Protein AF-A0A7C3WV36-F1 (afdb_monomer)

Mean predicted aligned error: 10.93 Å

Secondary structure (DSSP, 8-state):
-HHHHHHHHHHHHH--TTSSPPPSEEEEE-TTT-----HHHHT-TT--EEEE-PBPTTS-BPPPEEEE-TTT-----HHHHH-TT--EEEEE-SS--PPP-SHHHHHHHHHHHTT-HHHHHHS-GGG--HHHHHHHHHHHHHS-HHHHHHHHGGGG-HHHHHHHHHHTT-

Sequence (170 aa):
CSCCCSLLNAIRTCNIKHAIKTSNWIMSVNTEQCKGCGKCSQVCPVNAIDIKSPINTDGTNTHKTAQVDETLCLGCGVCATVCKSGAISMKPRPQRVFPPETAFDRMVQRAIERGKLADLILENPEKLSYRAFARILSILEKTTPGKALLAIKPLQSIFFQQAIKILSKT

Structure (mmCIF, N/CA/C/O backbone):
data_AF-A0A7C3WV36-F1
#
_entry.id   AF-A0A7C3WV36-F1
#
loop_
_atom_site.group_PDB
_atom_site.id
_atom_site.type_symbol
_atom_site.label_atom_id
_atom_site.label_alt_id
_atom_site.label_comp_id
_atom_site.label_asym_id
_atom_site.label_entity_id
_atom_site.label_seq_id
_atom_site.pdbx_PDB_ins_code
_atom_site.Cartn_x
_atom_site.Cartn_y
_atom_site.Cartn_z
_atom_site.occupancy
_atom_site.B_iso_or_equiv
_atom_site.auth_seq_id
_atom_site.auth_comp_id
_atom_site.auth_asym_id
_atom_site.auth_atom_id
_atom_site.pdbx_PDB_model_num
ATOM 1 N N . CYS A 1 1 ? -18.801 -10.799 -10.053 1.00 49.31 1 CYS A N 1
ATOM 2 C CA . CYS A 1 1 ? -17.432 -10.818 -10.616 1.00 49.31 1 CYS A CA 1
ATOM 3 C C . CYS A 1 1 ? -16.550 -11.744 -9.786 1.00 49.31 1 CYS A 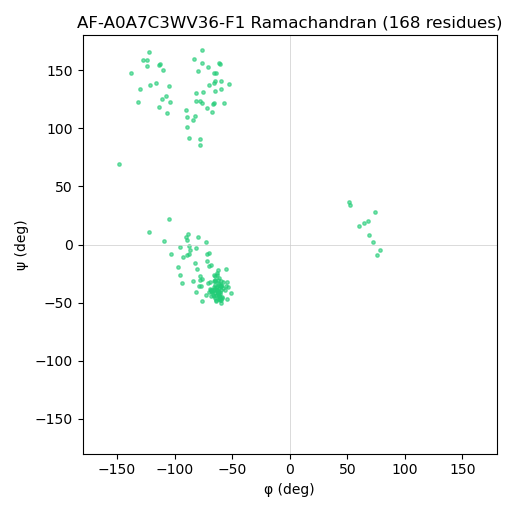C 1
ATOM 5 O O . CYS A 1 1 ? -16.373 -11.480 -8.607 1.00 49.31 1 CYS A O 1
ATOM 7 N N . SER A 1 2 ? -16.035 -12.829 -10.367 1.00 60.28 2 SER A N 1
ATOM 8 C CA . SER A 1 2 ? -15.286 -13.876 -9.651 1.00 60.28 2 SER A CA 1
ATOM 9 C C . SER A 1 2 ? -13.815 -13.517 -9.400 1.00 60.28 2 SER A C 1
ATOM 11 O O . SER A 1 2 ? -13.323 -13.719 -8.296 1.00 60.28 2 SER A O 1
ATOM 13 N N . CYS A 1 3 ? -13.121 -12.909 -10.367 1.00 72.75 3 CYS A N 1
ATOM 14 C CA . CYS A 1 3 ? -11.664 -12.724 -10.305 1.00 72.75 3 CYS A CA 1
ATOM 15 C C . CYS A 1 3 ? -11.177 -11.800 -9.170 1.00 72.75 3 CYS A C 1
ATOM 17 O O . CYS A 1 3 ? -10.259 -12.162 -8.435 1.0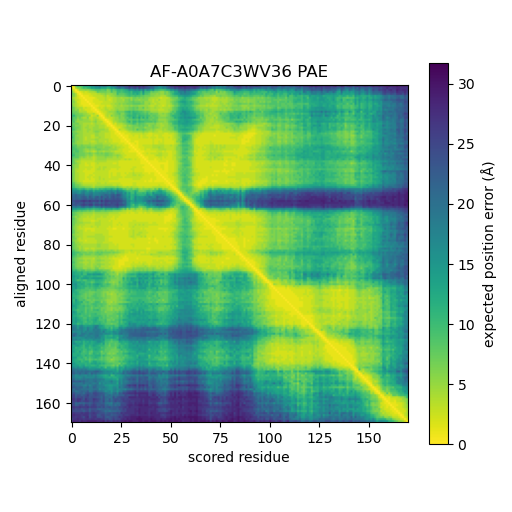0 72.75 3 CYS A O 1
ATOM 19 N N . CYS A 1 4 ? -11.800 -10.633 -8.972 1.00 72.00 4 CYS A N 1
ATOM 20 C CA . CYS A 1 4 ? -11.389 -9.699 -7.917 1.00 72.00 4 CYS A CA 1
ATOM 21 C C . CYS A 1 4 ? -11.689 -10.241 -6.509 1.00 72.00 4 CYS A C 1
ATOM 23 O O . CYS A 1 4 ? -10.880 -10.071 -5.600 1.00 72.00 4 CYS A O 1
ATOM 25 N N . CYS A 1 5 ? -12.824 -10.926 -6.3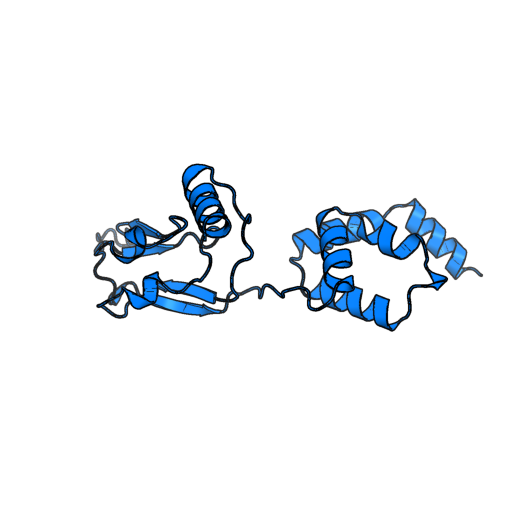29 1.00 79.25 5 CYS A N 1
ATOM 26 C CA . CYS A 1 5 ? -13.186 -11.545 -5.053 1.00 79.25 5 CYS A CA 1
ATOM 27 C C . CYS A 1 5 ? -12.248 -12.706 -4.702 1.00 79.25 5 CYS A C 1
ATOM 29 O O . CYS A 1 5 ? -11.810 -12.798 -3.557 1.00 79.25 5 CYS A O 1
ATOM 31 N N . SER A 1 6 ? -11.876 -13.540 -5.680 1.00 83.81 6 SER A N 1
ATOM 32 C CA . SER A 1 6 ? -10.885 -14.604 -5.484 1.00 83.81 6 SER A CA 1
ATOM 33 C C . SER A 1 6 ? -9.531 -14.053 -5.044 1.00 83.81 6 SER A C 1
ATOM 35 O O . SER A 1 6 ? -8.906 -14.626 -4.158 1.00 83.81 6 SER A O 1
ATOM 37 N N . LEU A 1 7 ? -9.098 -12.918 -5.602 1.00 85.31 7 LEU A N 1
ATOM 38 C CA . LEU A 1 7 ? -7.821 -12.301 -5.244 1.00 85.31 7 LEU A CA 1
ATOM 39 C C . LEU A 1 7 ? -7.835 -11.715 -3.824 1.00 85.31 7 LEU A C 1
ATOM 41 O O . LEU A 1 7 ? -6.879 -11.897 -3.077 1.00 85.31 7 LEU A O 1
ATOM 45 N N . LEU A 1 8 ? -8.936 -11.071 -3.421 1.00 85.56 8 LEU A N 1
ATOM 46 C CA . LEU A 1 8 ? -9.120 -10.598 -2.043 1.00 85.56 8 LEU A CA 1
ATOM 47 C C . LEU A 1 8 ? -9.130 -11.762 -1.045 1.00 85.56 8 LEU A C 1
ATOM 49 O O . LEU A 1 8 ? -8.472 -11.691 -0.008 1.00 85.56 8 LEU A O 1
ATOM 53 N N . ASN A 1 9 ? -9.811 -12.857 -1.389 1.00 85.06 9 ASN A N 1
ATOM 54 C CA . ASN A 1 9 ? -9.825 -14.052 -0.554 1.00 85.06 9 ASN A CA 1
ATOM 55 C C . ASN A 1 9 ? -8.436 -14.707 -0.471 1.00 85.06 9 ASN A C 1
ATOM 57 O O . ASN A 1 9 ? -8.017 -15.103 0.608 1.00 85.06 9 ASN A O 1
ATOM 61 N N . ALA A 1 10 ? -7.679 -14.742 -1.571 1.00 85.25 10 ALA A N 1
ATOM 62 C CA . ALA A 1 10 ? -6.313 -15.265 -1.584 1.00 85.25 10 ALA A CA 1
ATOM 63 C C . ALA A 1 10 ? -5.356 -14.450 -0.695 1.00 85.25 10 ALA A C 1
ATOM 65 O O . ALA A 1 10 ? -4.507 -15.029 -0.021 1.00 85.25 10 ALA A O 1
ATOM 66 N N . ILE A 1 11 ? -5.509 -13.121 -0.631 1.00 86.56 11 ILE A N 1
ATOM 67 C CA . ILE A 1 11 ? -4.763 -12.293 0.335 1.00 86.56 11 ILE A CA 1
ATOM 68 C C . ILE A 1 11 ? -5.077 -12.753 1.763 1.00 86.56 11 ILE A C 1
ATOM 70 O O . ILE A 1 11 ? -4.163 -12.944 2.562 1.00 86.56 11 ILE A O 1
ATOM 74 N N . ARG A 1 12 ? -6.362 -12.973 2.061 1.00 84.00 12 ARG A N 1
ATOM 75 C CA . ARG A 1 12 ? -6.845 -13.381 3.382 1.00 84.00 12 ARG A CA 1
ATOM 76 C C . ARG A 1 12 ? -6.379 -14.781 3.795 1.00 84.00 12 ARG A C 1
ATOM 78 O O . ARG A 1 12 ? -6.001 -14.963 4.946 1.00 84.00 12 ARG A O 1
ATOM 85 N N . THR A 1 13 ? -6.439 -15.767 2.901 1.00 85.12 13 THR A N 1
ATOM 86 C CA . THR A 1 13 ? -6.187 -17.181 3.238 1.00 85.12 13 THR A CA 1
ATOM 87 C C . THR A 1 13 ? -4.745 -17.613 3.010 1.00 85.12 13 THR A C 1
ATOM 89 O O . THR A 1 13 ? -4.240 -18.459 3.737 1.00 85.12 13 THR A O 1
ATOM 92 N N . CYS A 1 14 ? -4.081 -17.051 2.000 1.00 83.31 14 CYS A N 1
ATOM 93 C CA . CYS A 1 14 ? -2.751 -17.475 1.563 1.00 83.31 14 CYS A CA 1
ATOM 94 C C . CYS A 1 14 ? -1.658 -16.449 1.899 1.00 83.31 14 CYS A C 1
ATOM 96 O O . CYS A 1 14 ? -0.509 -16.650 1.517 1.00 83.31 14 CYS A O 1
ATOM 98 N N . ASN A 1 15 ? -1.997 -15.349 2.590 1.00 75.75 15 ASN A N 1
ATOM 99 C CA . ASN A 1 15 ? -1.068 -14.283 2.988 1.00 75.75 15 ASN A CA 1
ATOM 100 C C . ASN A 1 15 ? -0.242 -13.721 1.809 1.00 75.75 15 ASN A C 1
ATOM 102 O O . ASN A 1 15 ? 0.923 -13.347 1.958 1.00 75.75 15 ASN A O 1
ATOM 106 N N . ILE A 1 16 ? -0.840 -13.666 0.612 1.00 82.00 16 ILE A N 1
ATOM 107 C CA . ILE A 1 16 ? -0.189 -13.116 -0.584 1.00 82.00 16 ILE A CA 1
ATOM 108 C C . ILE A 1 16 ? -0.230 -11.590 -0.493 1.00 82.00 16 ILE A C 1
ATOM 110 O O . ILE A 1 16 ? -1.138 -10.927 -0.999 1.00 82.00 16 ILE A O 1
ATOM 114 N N . LYS A 1 17 ? 0.761 -11.017 0.186 1.00 76.94 17 LYS A N 1
ATOM 115 C CA . LYS A 1 17 ? 0.896 -9.565 0.330 1.00 76.94 17 LYS A CA 1
ATOM 116 C C . LYS A 1 17 ? 1.145 -8.913 -1.033 1.00 76.94 17 LYS A C 1
ATOM 118 O O . LYS A 1 17 ? 1.773 -9.495 -1.912 1.00 76.94 17 LYS A O 1
ATOM 123 N N . HIS A 1 18 ? 0.653 -7.687 -1.206 1.00 74.62 18 HIS A N 1
ATOM 124 C CA . HIS A 1 18 ? 0.856 -6.871 -2.416 1.00 74.62 18 HIS A CA 1
ATOM 125 C C . HIS A 1 18 ? 0.320 -7.462 -3.737 1.00 74.62 18 HIS A C 1
ATOM 127 O O . HIS A 1 18 ? 0.649 -6.947 -4.803 1.00 74.62 18 HIS A O 1
ATOM 133 N N . ALA A 1 19 ? -0.550 -8.479 -3.691 1.00 77.75 19 ALA A N 1
ATOM 134 C CA . ALA A 1 19 ? -1.210 -9.024 -4.883 1.00 77.75 19 ALA A CA 1
ATOM 135 C C . ALA A 1 19 ? -2.130 -8.006 -5.585 1.00 77.75 19 ALA A C 1
ATOM 137 O O . ALA A 1 19 ? -2.397 -8.111 -6.781 1.00 77.75 19 ALA A O 1
ATOM 138 N N . ILE A 1 20 ? -2.623 -7.018 -4.833 1.00 79.94 20 ILE A N 1
ATOM 139 C CA . ILE A 1 20 ? -3.493 -5.949 -5.318 1.00 79.94 20 ILE A CA 1
ATOM 140 C C . ILE A 1 20 ? -2.818 -4.611 -5.054 1.00 79.94 20 ILE A C 1
ATOM 142 O O . ILE A 1 20 ? -2.273 -4.365 -3.976 1.00 79.94 20 ILE A O 1
ATOM 146 N N . LYS A 1 21 ? -2.892 -3.723 -6.045 1.00 79.25 21 LYS A N 1
ATOM 147 C CA . LYS A 1 21 ? -2.410 -2.353 -5.915 1.00 79.25 21 LYS A CA 1
ATOM 148 C C . LYS A 1 21 ? -3.281 -1.597 -4.907 1.00 79.25 21 LYS A C 1
ATOM 150 O O . LYS A 1 21 ? -4.494 -1.506 -5.077 1.00 79.25 21 LYS A O 1
ATOM 155 N N . THR A 1 22 ? -2.663 -1.084 -3.848 1.00 85.38 22 THR A N 1
ATOM 156 C CA . THR A 1 22 ? -3.355 -0.366 -2.772 1.00 85.38 22 THR A CA 1
ATOM 157 C C . THR A 1 22 ? -3.739 1.050 -3.196 1.00 85.38 22 THR A C 1
ATOM 159 O O . THR A 1 22 ? -3.144 1.636 -4.103 1.00 85.38 22 THR A O 1
ATOM 162 N N . SER A 1 23 ? -4.760 1.605 -2.541 1.00 87.38 23 SER A N 1
ATOM 163 C CA . SER A 1 23 ? -5.154 3.001 -2.736 1.00 87.38 23 SER A CA 1
ATOM 164 C C . SER A 1 23 ? -4.196 3.968 -2.028 1.00 87.38 23 SER A C 1
ATOM 166 O O . SER A 1 23 ? -3.422 3.584 -1.149 1.00 87.38 23 SER A O 1
ATOM 168 N N . ASN A 1 24 ? -4.314 5.257 -2.353 1.00 89.31 24 ASN A N 1
ATOM 169 C CA . ASN A 1 24 ? -3.568 6.334 -1.695 1.00 89.31 24 ASN A CA 1
ATOM 170 C C . ASN A 1 24 ? -4.049 6.652 -0.272 1.00 89.31 24 ASN A C 1
ATOM 172 O O . ASN A 1 24 ? -3.509 7.564 0.350 1.00 89.31 24 ASN A O 1
ATOM 176 N N . TRP A 1 25 ? -5.040 5.927 0.245 1.00 92.12 25 TRP A N 1
ATOM 177 C CA . TRP A 1 25 ? -5.622 6.157 1.561 1.00 92.12 25 TRP A CA 1
ATOM 178 C C . TRP A 1 25 ? -5.324 4.992 2.507 1.00 92.12 25 TRP A C 1
ATOM 180 O O . TRP A 1 25 ? -5.099 3.849 2.091 1.00 92.12 25 TRP A O 1
ATOM 190 N N . ILE A 1 26 ? -5.318 5.286 3.801 1.00 93.62 26 ILE A N 1
ATOM 191 C CA . ILE A 1 26 ? -5.142 4.320 4.879 1.00 93.62 26 ILE A CA 1
ATOM 192 C C . ILE A 1 26 ? -6.109 4.621 6.021 1.00 93.62 26 ILE A C 1
ATOM 194 O O . ILE A 1 26 ? -6.477 5.771 6.258 1.00 93.62 26 ILE A O 1
ATOM 198 N N . MET A 1 27 ? -6.556 3.568 6.700 1.00 94.06 27 MET A N 1
ATOM 199 C CA . MET A 1 27 ? -7.433 3.689 7.859 1.00 94.06 27 MET A CA 1
ATOM 200 C C . MET A 1 27 ? -6.669 4.283 9.050 1.00 94.06 27 MET A C 1
ATOM 202 O O . MET A 1 27 ? -5.559 3.854 9.341 1.00 94.06 27 MET A O 1
ATOM 206 N N . SER A 1 28 ? -7.291 5.207 9.779 1.00 94.50 28 SER A N 1
ATOM 207 C CA . SER A 1 28 ? -6.819 5.722 11.065 1.00 94.50 28 SER A CA 1
ATOM 208 C C . SER A 1 28 ? -7.954 5.659 12.085 1.00 94.50 28 SER A C 1
ATOM 210 O O . SER A 1 28 ? -9.088 6.034 11.780 1.00 94.50 28 SER A O 1
ATOM 212 N N . VAL A 1 29 ? -7.654 5.156 13.282 1.00 93.69 29 VAL A N 1
ATOM 213 C CA . VAL A 1 29 ? -8.635 4.943 14.352 1.00 93.69 29 VAL A CA 1
ATOM 214 C C . VAL A 1 29 ? -8.422 5.983 15.447 1.00 93.69 29 VAL A C 1
ATOM 216 O O . VAL A 1 29 ? -7.310 6.126 15.947 1.00 93.69 29 VAL A O 1
ATOM 219 N N . ASN A 1 30 ? -9.486 6.691 15.823 1.00 92.44 30 ASN A N 1
ATOM 220 C CA . ASN A 1 30 ? -9.531 7.492 17.039 1.00 92.44 30 ASN A CA 1
ATOM 221 C C . ASN A 1 30 ? -9.863 6.565 18.217 1.00 92.44 30 ASN A C 1
ATOM 223 O O . ASN A 1 30 ? -10.976 6.040 18.304 1.00 92.44 30 ASN A O 1
ATOM 227 N N . THR A 1 31 ? -8.891 6.342 19.097 1.00 88.81 31 THR A N 1
ATOM 228 C CA . THR A 1 31 ? -9.011 5.446 20.253 1.00 88.81 31 THR A CA 1
ATOM 229 C C . THR A 1 31 ? -10.044 5.927 21.267 1.00 88.81 31 THR A C 1
ATOM 231 O O . THR A 1 31 ? -10.720 5.093 21.849 1.00 88.81 31 THR A O 1
ATOM 234 N N . GLU A 1 32 ? -10.248 7.234 21.423 1.00 87.56 32 GLU A N 1
ATOM 235 C CA . GLU A 1 32 ? -11.198 7.799 22.395 1.00 87.56 32 GLU A CA 1
ATOM 236 C C . GLU A 1 32 ? -12.661 7.565 21.993 1.00 87.56 32 GLU A C 1
ATOM 238 O O . GLU A 1 32 ? -13.534 7.366 22.834 1.00 87.56 32 GLU A O 1
ATOM 243 N N . GLN A 1 33 ? -12.938 7.556 20.688 1.00 89.75 33 GLN A N 1
ATOM 244 C CA . GLN A 1 33 ? -14.283 7.335 20.143 1.00 89.75 33 GLN A CA 1
ATOM 245 C C . GLN A 1 33 ? -14.558 5.860 19.809 1.00 89.75 33 GLN A C 1
ATOM 247 O O . GLN A 1 33 ? -15.688 5.476 19.472 1.00 89.75 33 GLN A O 1
ATOM 252 N N . CYS A 1 34 ? -13.525 5.015 19.824 1.00 91.56 34 CYS A N 1
ATOM 253 C CA . CYS A 1 34 ? -13.637 3.622 19.423 1.00 91.56 34 CYS A CA 1
ATOM 254 C C . CYS A 1 34 ? -14.319 2.801 20.518 1.00 91.56 34 CYS A C 1
ATOM 256 O O . CYS A 1 34 ? -13.813 2.668 21.615 1.00 91.56 34 CYS A O 1
ATOM 258 N N . LYS A 1 35 ? -15.440 2.146 20.210 1.00 90.88 35 LYS A N 1
ATOM 259 C CA . LYS A 1 35 ? -16.125 1.273 21.185 1.00 90.88 35 LYS A CA 1
ATOM 260 C C . LYS A 1 35 ? -15.651 -0.187 21.170 1.00 90.88 35 LYS A C 1
ATOM 262 O O . LYS A 1 35 ? -16.283 -1.031 21.793 1.00 90.88 35 LYS A O 1
ATOM 267 N N . GLY A 1 36 ? -14.644 -0.536 20.365 1.00 91.50 36 GLY A N 1
ATOM 268 C CA . GLY A 1 36 ? -14.143 -1.917 20.272 1.00 91.50 36 GLY A CA 1
ATOM 269 C C . GLY A 1 36 ? -15.127 -2.958 19.723 1.00 91.50 36 GLY A C 1
ATOM 270 O O . GLY A 1 36 ? -14.928 -4.150 19.924 1.00 91.50 36 GLY A O 1
ATOM 271 N N . CYS A 1 37 ? -16.195 -2.544 19.030 1.00 92.31 37 CYS A N 1
ATOM 272 C CA . CYS A 1 37 ? -17.307 -3.434 18.656 1.00 92.31 37 CYS A CA 1
ATOM 273 C C . CYS A 1 37 ? -16.994 -4.505 17.588 1.00 92.31 37 CYS A C 1
ATOM 275 O O . CYS A 1 37 ? -17.860 -5.318 17.280 1.00 92.31 37 CYS A O 1
ATOM 277 N N . GLY A 1 38 ? -15.816 -4.480 16.955 1.00 92.62 38 GLY A N 1
ATOM 278 C CA . GLY A 1 38 ? -15.382 -5.513 16.001 1.00 92.62 38 GLY A CA 1
ATOM 279 C C . GLY A 1 38 ? -16.002 -5.486 14.600 1.00 92.62 38 GLY A C 1
ATOM 280 O O . GLY A 1 38 ? -15.498 -6.165 13.709 1.00 92.62 38 GLY A O 1
ATOM 281 N N . LYS A 1 39 ? -17.031 -4.669 14.345 1.00 95.06 39 LYS A N 1
ATOM 282 C CA . LYS A 1 39 ? -17.713 -4.629 13.034 1.00 95.06 39 LYS A CA 1
ATOM 283 C C . LYS A 1 39 ? -16.781 -4.304 11.864 1.00 95.06 39 LYS A C 1
ATOM 285 O O . LYS A 1 39 ? -16.923 -4.885 10.796 1.00 95.06 39 LYS A O 1
ATOM 290 N N . CYS A 1 40 ? -15.812 -3.409 12.066 1.00 95.50 40 CYS A N 1
ATOM 291 C CA . CYS A 1 40 ? -14.821 -3.058 11.046 1.00 95.50 40 CYS A CA 1
ATOM 292 C C . CYS A 1 40 ? -13.905 -4.234 10.667 1.00 95.50 40 CYS A C 1
ATOM 294 O O . CYS A 1 40 ? -13.545 -4.358 9.500 1.00 95.50 40 CYS A O 1
ATOM 296 N N . SER A 1 41 ? -13.569 -5.102 11.626 1.00 95.12 41 SER A N 1
ATOM 297 C CA . SER A 1 41 ? -12.760 -6.303 11.394 1.00 95.12 41 SER A CA 1
ATOM 298 C C . SER A 1 41 ? -13.522 -7.329 10.552 1.00 95.12 41 SER A C 1
ATOM 300 O O . SER A 1 41 ? -12.998 -7.814 9.552 1.00 95.12 41 SER A O 1
ATOM 302 N N . GLN A 1 42 ? -14.803 -7.560 10.861 1.00 94.12 42 GLN A N 1
ATOM 303 C CA . GLN A 1 42 ? -15.650 -8.524 10.143 1.00 94.12 42 GLN A CA 1
ATOM 304 C C . GLN A 1 42 ? -15.843 -8.188 8.658 1.00 94.12 42 GLN A C 1
ATOM 306 O O . GLN A 1 42 ? -15.877 -9.090 7.824 1.00 94.12 42 GLN A O 1
ATOM 311 N N . VAL A 1 43 ? -15.960 -6.900 8.321 1.00 94.12 43 VAL A N 1
ATOM 312 C CA . VAL A 1 43 ? -16.161 -6.449 6.932 1.00 94.12 43 VAL A CA 1
ATOM 313 C C . VAL A 1 43 ? -14.856 -6.232 6.165 1.00 94.12 43 VAL A C 1
ATOM 315 O O . VAL A 1 43 ? -14.891 -5.853 4.995 1.00 94.12 43 VAL A O 1
ATOM 318 N N . CYS A 1 44 ? -13.695 -6.428 6.798 1.00 93.75 44 CYS A N 1
ATOM 319 C CA . CYS A 1 44 ? -12.414 -6.224 6.137 1.00 93.75 44 CYS A CA 1
ATOM 320 C C . CYS A 1 44 ? -12.163 -7.346 5.111 1.00 93.75 44 CYS A C 1
ATOM 322 O O . CYS A 1 44 ? -12.010 -8.503 5.503 1.00 93.75 44 CYS A O 1
ATOM 324 N N . PRO A 1 45 ? -12.048 -7.044 3.802 1.00 90.25 45 PRO A N 1
ATOM 325 C CA . PRO A 1 45 ? -11.899 -8.082 2.778 1.00 90.25 45 PRO A CA 1
ATOM 326 C C . PRO A 1 45 ? -10.551 -8.817 2.842 1.00 90.25 45 PRO A C 1
ATOM 328 O O . PRO A 1 45 ? -10.413 -9.894 2.277 1.00 90.25 45 PRO A O 1
ATOM 331 N N . VAL A 1 46 ? -9.564 -8.229 3.523 1.00 91.56 46 VAL A N 1
ATOM 332 C CA . VAL A 1 46 ? -8.175 -8.709 3.605 1.00 91.56 46 VAL A CA 1
ATOM 333 C C . VAL A 1 46 ? -7.716 -8.958 5.043 1.00 91.56 46 VAL A C 1
ATOM 335 O O . VAL A 1 46 ? -6.527 -9.129 5.274 1.00 91.56 46 VAL A O 1
ATOM 338 N N . ASN A 1 47 ? -8.636 -8.940 6.015 1.00 92.31 47 ASN A N 1
ATOM 339 C CA . ASN A 1 47 ? -8.336 -9.128 7.441 1.00 92.31 47 ASN A CA 1
ATOM 340 C C . ASN A 1 47 ? -7.211 -8.223 7.985 1.00 92.31 47 ASN A C 1
ATOM 342 O O . ASN A 1 47 ? -6.438 -8.622 8.844 1.00 92.31 47 ASN A O 1
ATOM 346 N N . ALA A 1 48 ? -7.130 -6.978 7.517 1.00 92.62 48 ALA A N 1
ATOM 347 C CA . ALA A 1 48 ? -6.120 -6.019 7.965 1.00 92.62 48 ALA A CA 1
ATOM 348 C C . ALA A 1 48 ? -6.446 -5.350 9.317 1.00 92.62 48 ALA A C 1
ATOM 350 O O . ALA A 1 48 ? -5.787 -4.378 9.674 1.00 92.62 48 ALA A O 1
ATOM 351 N N . ILE A 1 49 ? -7.507 -5.763 10.020 1.00 94.62 49 ILE A N 1
ATOM 352 C CA . ILE A 1 49 ? -8.000 -5.083 11.225 1.00 94.62 49 ILE A CA 1
ATOM 353 C C . ILE A 1 49 ? -8.225 -6.102 12.336 1.00 94.62 49 ILE A C 1
ATOM 355 O O . ILE A 1 49 ? -9.077 -6.981 12.196 1.00 94.62 49 ILE A O 1
ATOM 359 N N . ASP A 1 50 ? -7.553 -5.886 13.461 1.00 93.56 50 ASP A N 1
ATOM 360 C CA . ASP A 1 50 ? -7.711 -6.654 14.693 1.00 93.56 50 ASP A CA 1
ATOM 361 C C . ASP A 1 50 ? -8.320 -5.797 15.801 1.00 93.56 50 ASP A C 1
ATOM 363 O O . ASP A 1 50 ? -8.196 -4.572 15.808 1.00 93.56 50 ASP A O 1
ATOM 367 N N . ILE A 1 51 ? -8.969 -6.443 16.770 1.00 93.00 51 ILE A N 1
ATOM 368 C CA . ILE A 1 51 ? -9.457 -5.790 17.986 1.00 93.00 51 ILE A CA 1
ATOM 369 C C . ILE A 1 51 ? -8.555 -6.202 19.141 1.00 93.00 51 ILE A C 1
ATOM 371 O O . ILE A 1 51 ? -8.554 -7.366 19.540 1.00 93.00 51 ILE A O 1
ATOM 375 N N . LYS A 1 52 ? -7.803 -5.249 19.691 1.00 88.25 52 LYS A N 1
ATOM 376 C CA . LYS A 1 52 ? -6.882 -5.485 20.809 1.00 88.25 52 LYS A CA 1
ATOM 377 C C . LYS A 1 52 ? -7.216 -4.552 21.965 1.00 88.25 52 LYS A C 1
ATOM 379 O O . LYS A 1 52 ? -7.793 -3.490 21.763 1.00 88.25 52 LYS A O 1
ATOM 384 N N . SER A 1 53 ? -6.894 -4.961 23.185 1.00 80.12 53 SER A N 1
ATOM 385 C CA . SER A 1 53 ? -6.907 -4.091 24.364 1.00 80.12 53 SER A CA 1
ATOM 386 C C . SER A 1 53 ? -5.528 -3.441 24.493 1.00 80.12 53 SER A C 1
ATOM 388 O O . SER A 1 53 ? -4.567 -4.162 24.775 1.00 80.12 53 SER A O 1
ATOM 390 N N . PRO A 1 54 ? -5.386 -2.128 24.244 1.00 68.94 54 PRO A N 1
ATOM 391 C CA . PRO A 1 54 ? -4.131 -1.443 24.499 1.00 68.94 54 PRO A CA 1
ATOM 392 C C . PRO A 1 54 ? -3.834 -1.461 25.999 1.00 68.94 54 PRO A C 1
ATOM 394 O O . PRO A 1 54 ? -4.691 -1.133 26.825 1.00 68.94 54 PRO A O 1
ATOM 397 N N . ILE A 1 55 ? -2.606 -1.826 26.341 1.00 62.53 55 ILE A N 1
ATOM 398 C CA . ILE A 1 55 ? -2.061 -1.631 27.680 1.00 62.53 55 ILE A CA 1
ATOM 399 C C . ILE A 1 55 ? -1.401 -0.253 27.649 1.00 62.53 55 ILE A C 1
ATOM 401 O O . ILE A 1 55 ? -0.474 -0.044 26.866 1.00 62.53 55 ILE A O 1
ATOM 405 N N . ASN A 1 56 ? -1.902 0.696 28.440 1.00 61.56 56 ASN A N 1
ATOM 406 C CA . ASN A 1 56 ? -1.208 1.970 28.615 1.00 61.56 56 ASN A CA 1
ATOM 407 C C . ASN A 1 56 ? 0.060 1.757 29.452 1.00 61.56 56 ASN A C 1
ATOM 409 O O . ASN A 1 56 ? 0.115 0.862 30.296 1.00 61.56 56 ASN A O 1
ATOM 413 N N . THR A 1 57 ? 1.061 2.617 29.253 1.00 57.19 57 THR A N 1
ATOM 414 C CA . THR A 1 57 ? 2.311 2.649 30.037 1.00 57.19 57 THR A CA 1
ATOM 415 C C . THR A 1 57 ? 2.080 2.790 31.543 1.00 57.19 57 THR A C 1
ATOM 417 O O . THR A 1 57 ? 2.922 2.366 32.326 1.00 57.19 57 THR A O 1
ATOM 420 N N . ASP A 1 58 ? 0.908 3.287 31.941 1.00 61.59 58 ASP A N 1
ATOM 421 C CA . ASP A 1 58 ? 0.503 3.485 33.337 1.00 61.59 58 ASP A CA 1
ATOM 422 C C . ASP A 1 58 ? -0.174 2.244 33.959 1.00 61.59 58 ASP A C 1
ATOM 424 O O . ASP A 1 58 ? -0.763 2.322 35.035 1.00 61.59 58 ASP A O 1
ATOM 428 N N . GLY A 1 59 ? -0.162 1.092 33.276 1.00 56.22 59 GLY A N 1
ATOM 429 C CA . GLY A 1 59 ? -0.722 -0.169 33.784 1.00 56.22 59 GLY A CA 1
ATOM 430 C C . GLY A 1 59 ? -2.255 -0.229 33.830 1.00 56.22 59 GLY A C 1
ATOM 431 O O . GLY A 1 59 ? -2.825 -1.239 34.243 1.00 56.22 59 GLY A O 1
ATOM 432 N N . THR A 1 60 ? -2.948 0.818 33.378 1.00 58.34 60 THR A N 1
ATOM 433 C CA . THR A 1 60 ? -4.410 0.836 33.280 1.00 58.34 60 THR A CA 1
ATOM 434 C C . THR A 1 60 ? -4.872 0.132 32.002 1.00 58.34 60 THR A C 1
ATOM 436 O O . THR A 1 60 ? -4.469 0.467 30.885 1.00 58.34 60 THR A O 1
ATOM 439 N N . ASN A 1 61 ? -5.728 -0.882 32.163 1.00 57.09 61 ASN A N 1
ATOM 440 C CA . ASN A 1 61 ? -6.377 -1.555 31.040 1.00 57.09 61 ASN A CA 1
ATOM 441 C C . ASN A 1 61 ? -7.352 -0.582 30.371 1.00 57.09 61 ASN A C 1
ATOM 443 O O . ASN A 1 61 ? -8.361 -0.201 30.967 1.00 57.09 61 ASN A O 1
ATOM 447 N N . THR A 1 62 ? -7.071 -0.197 29.127 1.00 65.50 62 THR A N 1
ATOM 448 C CA . THR A 1 62 ? -8.034 0.560 28.322 1.00 65.50 62 THR A CA 1
ATOM 449 C C . THR A 1 62 ? -9.031 -0.379 27.649 1.00 65.50 62 THR A C 1
ATOM 451 O O . THR A 1 62 ? -8.814 -1.587 27.510 1.00 65.50 62 THR A O 1
ATOM 454 N N . HIS A 1 63 ? -10.174 0.171 27.251 1.00 79.69 63 HIS A N 1
ATOM 455 C CA . HIS A 1 63 ? -11.178 -0.575 26.505 1.00 79.69 63 HIS A CA 1
ATOM 456 C C . HIS A 1 63 ? -10.607 -1.068 25.162 1.00 79.69 63 HIS A C 1
ATOM 458 O O . HIS A 1 63 ? -9.650 -0.518 24.620 1.00 79.69 63 HIS A O 1
ATOM 464 N N . LYS A 1 64 ? -11.194 -2.133 24.608 1.00 86.44 64 LYS A N 1
ATOM 465 C CA . LYS A 1 64 ? -10.751 -2.710 23.331 1.00 86.44 64 LYS A CA 1
ATOM 466 C C . LYS A 1 64 ? -10.856 -1.677 22.205 1.00 86.44 64 LYS A C 1
ATOM 468 O O . LYS A 1 64 ? -11.903 -1.056 22.040 1.00 86.44 64 LYS A O 1
ATOM 473 N N . THR A 1 65 ? -9.824 -1.561 21.378 1.00 90.62 65 THR A N 1
ATOM 474 C CA . THR A 1 65 ? -9.792 -0.671 20.212 1.00 90.62 65 THR A CA 1
ATOM 475 C C . THR A 1 65 ? -9.399 -1.433 18.948 1.00 90.62 65 THR A C 1
ATOM 477 O O . THR A 1 65 ? -8.857 -2.540 18.993 1.00 90.62 65 THR A O 1
ATOM 480 N N . ALA A 1 66 ? -9.748 -0.868 17.791 1.00 93.12 66 ALA A N 1
ATOM 481 C CA . ALA A 1 66 ? -9.367 -1.430 16.502 1.00 93.12 66 ALA A CA 1
ATOM 482 C C . ALA A 1 66 ? -7.933 -1.020 16.141 1.00 93.12 66 ALA A C 1
ATOM 484 O O . ALA A 1 66 ? -7.609 0.166 16.154 1.00 93.12 66 ALA A O 1
ATOM 485 N N . GLN A 1 67 ? -7.105 -1.990 15.761 1.00 92.69 67 GLN A N 1
ATOM 486 C CA . GLN A 1 67 ? -5.745 -1.791 15.272 1.00 92.69 67 GLN A CA 1
ATOM 487 C C . GLN A 1 67 ? -5.647 -2.253 13.816 1.00 92.69 67 GLN A C 1
ATOM 489 O O . GLN A 1 67 ? -6.220 -3.276 13.446 1.00 92.69 67 GLN A O 1
ATOM 494 N N . VAL A 1 68 ? -4.933 -1.490 12.988 1.00 93.38 68 VAL A N 1
ATOM 495 C CA . VAL A 1 68 ? -4.748 -1.778 11.561 1.00 93.38 68 VAL A CA 1
ATOM 496 C C . VAL A 1 68 ? -3.349 -2.313 11.280 1.00 93.38 68 VAL A C 1
ATOM 498 O O . VAL A 1 68 ? -2.373 -1.753 11.769 1.00 93.38 68 VAL A O 1
ATOM 501 N N . ASP A 1 69 ? -3.250 -3.353 10.455 1.00 91.31 69 ASP A N 1
ATOM 502 C CA . ASP A 1 69 ? -2.009 -3.703 9.763 1.00 91.31 69 ASP A CA 1
ATOM 503 C C . ASP A 1 69 ? -1.908 -2.865 8.481 1.00 91.31 69 ASP A C 1
ATOM 505 O O . ASP A 1 69 ? -2.630 -3.070 7.496 1.00 91.31 69 ASP A O 1
ATOM 509 N N . GLU A 1 70 ? -1.003 -1.888 8.492 1.00 89.06 70 GLU A N 1
ATOM 510 C CA . GLU A 1 70 ? -0.793 -0.962 7.379 1.00 89.06 70 GLU A CA 1
ATOM 511 C C . GLU A 1 70 ? -0.311 -1.646 6.092 1.00 89.06 70 GLU A C 1
ATOM 513 O O . GLU A 1 70 ? -0.570 -1.138 4.992 1.00 89.06 70 GLU A O 1
ATOM 518 N N . THR A 1 71 ? 0.353 -2.801 6.225 1.00 85.06 71 THR A N 1
ATOM 519 C CA . THR A 1 71 ? 0.914 -3.572 5.107 1.00 85.06 71 THR A CA 1
ATOM 520 C C . THR A 1 71 ? -0.160 -4.333 4.335 1.00 85.06 71 THR A C 1
ATOM 522 O O . THR A 1 71 ? -0.036 -4.514 3.122 1.00 85.06 71 THR A O 1
ATOM 525 N N . LEU A 1 72 ? -1.237 -4.729 5.020 1.00 88.94 72 LEU A N 1
ATOM 526 C CA . LEU A 1 72 ? -2.382 -5.430 4.438 1.00 88.94 72 LEU A CA 1
ATOM 527 C C . LEU A 1 72 ? -3.527 -4.486 4.064 1.00 88.94 72 LEU A C 1
ATOM 529 O O . LEU A 1 72 ? -4.312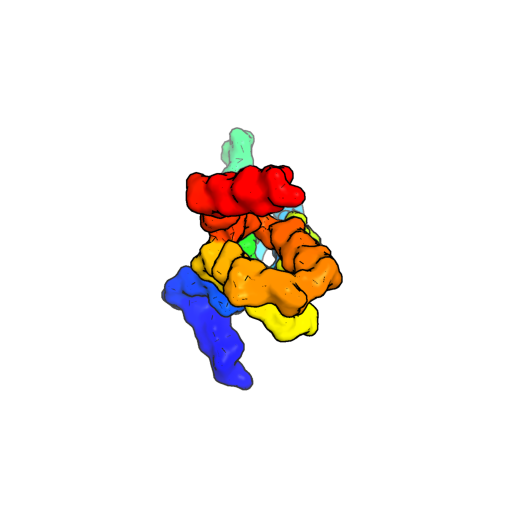 -4.791 3.166 1.00 88.94 72 LEU A O 1
ATOM 533 N N . CYS A 1 73 ? -3.647 -3.334 4.727 1.00 91.19 73 CYS A N 1
A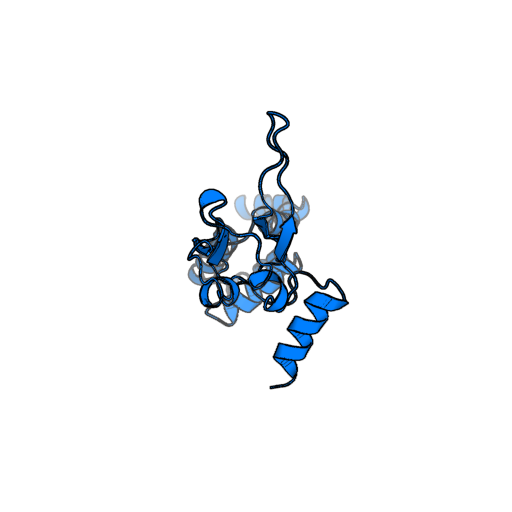TOM 534 C CA . CYS A 1 73 ? -4.728 -2.391 4.473 1.00 91.19 73 CYS A CA 1
ATOM 535 C C . CYS A 1 73 ? -4.755 -1.960 2.996 1.00 91.19 73 CYS A C 1
ATOM 537 O O . CYS A 1 73 ? -3.802 -1.365 2.499 1.00 91.19 73 CYS A O 1
ATOM 539 N N . LEU A 1 74 ? -5.873 -2.183 2.296 1.00 90.44 74 LEU A N 1
ATOM 540 C CA . LEU A 1 74 ? -6.054 -1.718 0.910 1.00 90.44 74 LEU A CA 1
ATOM 541 C C . LEU A 1 74 ? -6.453 -0.236 0.818 1.00 90.44 74 LEU A C 1
ATOM 543 O O . LEU A 1 74 ? -6.288 0.401 -0.226 1.00 90.44 74 LEU A O 1
ATOM 547 N N . GLY A 1 75 ? -6.997 0.315 1.906 1.00 92.19 75 GLY A N 1
ATOM 548 C CA . GLY A 1 75 ? -7.575 1.659 1.948 1.00 92.19 75 GLY A CA 1
ATOM 549 C C . GLY A 1 75 ? -8.939 1.789 1.256 1.00 92.19 75 GLY A C 1
ATOM 550 O O . GLY A 1 75 ? -9.281 2.858 0.771 1.00 92.19 75 GLY A O 1
ATOM 551 N N . CYS A 1 76 ? -9.725 0.709 1.200 1.00 92.06 76 CYS A N 1
ATOM 552 C CA . CYS A 1 76 ? -11.031 0.668 0.527 1.00 92.06 76 CYS A CA 1
ATOM 553 C C . CYS A 1 76 ? -12.158 1.445 1.236 1.00 92.06 76 CYS A C 1
ATOM 555 O O . CYS A 1 76 ? -13.208 1.655 0.641 1.00 92.06 76 CYS A O 1
ATOM 557 N N . GLY A 1 77 ? -11.980 1.840 2.501 1.00 93.44 77 GLY A N 1
ATOM 558 C CA . GLY A 1 77 ? -12.941 2.673 3.238 1.00 93.44 77 GLY A CA 1
ATOM 559 C C . GLY A 1 77 ? -14.184 1.959 3.790 1.00 93.44 77 GLY A C 1
ATOM 560 O O . GLY A 1 77 ? -14.923 2.565 4.559 1.00 93.44 77 GLY A O 1
ATOM 561 N N . VAL A 1 78 ? -14.391 0.668 3.500 1.00 94.69 78 VAL A N 1
ATOM 562 C CA . VAL A 1 78 ? -15.556 -0.112 3.988 1.00 94.69 78 VAL A CA 1
ATOM 563 C C . VAL A 1 78 ? -15.654 -0.129 5.523 1.00 94.69 78 VAL A C 1
ATOM 565 O O . VAL A 1 78 ? -16.738 -0.137 6.102 1.00 94.69 78 VAL A O 1
ATOM 568 N N . CYS A 1 79 ? -14.517 -0.093 6.218 1.00 95.62 79 CYS A N 1
ATOM 569 C CA . CYS A 1 79 ? -14.478 -0.003 7.677 1.00 95.62 79 CYS A CA 1
ATOM 570 C C . CYS A 1 79 ? -15.026 1.333 8.209 1.00 95.62 79 CYS A C 1
ATOM 572 O O . CYS A 1 79 ? -15.705 1.337 9.236 1.00 95.62 79 CYS A O 1
ATOM 574 N N . ALA A 1 80 ? -14.774 2.445 7.512 1.00 95.44 80 ALA A N 1
ATOM 575 C CA . ALA A 1 80 ? -15.278 3.760 7.892 1.00 95.44 80 ALA A CA 1
ATOM 576 C C . ALA A 1 80 ? -16.804 3.825 7.735 1.00 95.44 80 ALA A C 1
ATOM 578 O O . ALA A 1 80 ? -17.490 4.311 8.629 1.00 95.44 80 ALA A O 1
ATOM 579 N N . THR A 1 81 ? -17.351 3.239 6.663 1.00 95.06 81 THR A N 1
ATOM 580 C CA . THR A 1 81 ? -18.799 3.262 6.392 1.00 95.06 81 THR A CA 1
ATOM 581 C C . THR A 1 81 ? -19.626 2.489 7.419 1.00 95.06 81 THR A C 1
ATOM 583 O O . THR A 1 81 ? -20.762 2.858 7.698 1.00 95.06 81 THR A O 1
ATOM 586 N N . VAL A 1 82 ? -19.078 1.421 8.012 1.00 95.81 82 VAL A N 1
ATOM 587 C CA . VAL A 1 82 ? -19.790 0.628 9.036 1.00 95.81 82 VAL A CA 1
ATOM 588 C C . VAL A 1 82 ? -19.603 1.160 10.461 1.00 95.81 82 VAL A C 1
ATOM 590 O O . VAL A 1 82 ? -20.245 0.675 11.401 1.00 95.81 82 VAL A O 1
ATOM 593 N N . CYS A 1 83 ? -18.711 2.135 10.655 1.00 95.44 83 CYS A N 1
ATOM 594 C CA . CYS A 1 83 ? -18.368 2.657 11.969 1.00 95.44 83 CYS A CA 1
ATOM 595 C C . CYS A 1 83 ? -19.440 3.627 12.481 1.00 95.44 83 CYS A C 1
ATOM 597 O O . CYS A 1 83 ? -19.358 4.836 12.292 1.00 95.44 83 CYS A O 1
ATOM 599 N N . LYS A 1 84 ? -20.431 3.103 13.209 1.00 93.31 84 LYS A N 1
ATOM 600 C CA . LYS A 1 84 ? -21.500 3.925 13.805 1.00 93.31 84 LYS A CA 1
ATOM 601 C C . LYS A 1 84 ? -21.011 4.952 14.835 1.00 93.31 84 LYS A C 1
ATOM 603 O O . LYS A 1 84 ? -21.732 5.900 15.109 1.00 93.31 84 LYS A O 1
ATOM 608 N N . SER A 1 85 ? -19.837 4.750 15.439 1.00 92.56 85 SER A N 1
ATOM 609 C CA . SER A 1 85 ? -19.272 5.703 16.403 1.00 92.56 85 SER A CA 1
ATOM 610 C C . SER A 1 85 ? -18.450 6.816 15.752 1.00 92.56 85 SER A C 1
ATOM 612 O O . SER A 1 85 ? -17.976 7.684 16.471 1.00 92.56 85 SER A O 1
ATOM 614 N N . GLY A 1 86 ? -18.237 6.783 14.430 1.00 92.44 86 GLY A N 1
ATOM 615 C CA . GLY A 1 86 ? -17.407 7.773 13.733 1.00 92.44 86 GLY A CA 1
ATOM 616 C C . GLY A 1 86 ? -15.909 7.689 14.051 1.00 92.44 86 GLY A C 1
ATOM 617 O O . GLY A 1 86 ? -15.142 8.534 13.611 1.00 92.44 86 GLY A O 1
ATOM 618 N N . ALA A 1 87 ? -15.464 6.653 14.767 1.00 94.12 87 ALA A N 1
ATOM 619 C CA . ALA A 1 87 ? -14.084 6.525 15.237 1.00 94.12 87 ALA A CA 1
ATOM 620 C C . ALA A 1 87 ? -13.058 6.205 14.135 1.00 94.12 87 ALA A C 1
ATOM 622 O O . ALA A 1 87 ? -11.861 6.171 14.408 1.00 94.12 87 ALA A O 1
ATOM 623 N N . ILE A 1 88 ? -13.498 5.902 12.911 1.00 95.94 88 ILE A N 1
ATOM 624 C CA . ILE A 1 88 ? -12.626 5.503 11.803 1.00 95.94 88 ILE A CA 1
ATOM 625 C C . ILE A 1 88 ? -12.610 6.603 10.745 1.00 95.94 88 ILE A C 1
ATOM 627 O O . ILE A 1 88 ? -13.651 6.966 10.205 1.00 95.94 88 ILE A O 1
ATOM 631 N N . SER A 1 89 ? -11.411 7.071 10.404 1.00 95.25 89 SER A N 1
ATOM 632 C CA . SER A 1 89 ? -11.162 8.063 9.354 1.00 95.25 89 SER A CA 1
ATOM 633 C C . SER A 1 89 ? -10.175 7.528 8.313 1.00 95.25 89 SER A C 1
ATOM 635 O O . SER A 1 89 ? -9.410 6.599 8.582 1.00 95.25 89 SER A O 1
ATOM 637 N N . MET A 1 90 ? -10.191 8.108 7.112 1.00 95.19 90 MET A N 1
ATOM 638 C CA . MET A 1 90 ? -9.236 7.790 6.049 1.00 95.19 90 MET A CA 1
ATOM 639 C C . MET A 1 90 ? -8.205 8.912 5.944 1.00 95.19 90 MET A C 1
ATOM 641 O O . MET A 1 90 ? -8.563 10.065 5.721 1.00 95.19 90 MET A O 1
ATOM 645 N N . LYS A 1 91 ? -6.923 8.576 6.088 1.00 94.06 91 LYS A N 1
ATOM 646 C CA . LYS A 1 91 ? -5.798 9.509 5.942 1.00 94.06 91 LYS A CA 1
ATOM 647 C C . LYS A 1 91 ? -4.999 9.188 4.678 1.00 94.06 91 LYS A C 1
ATOM 649 O O . LYS A 1 91 ? -4.983 8.030 4.257 1.00 94.06 91 LYS A O 1
ATOM 654 N N . PRO A 1 92 ? -4.360 10.177 4.034 1.00 91.25 92 PRO A N 1
ATOM 655 C CA . PRO A 1 92 ? -3.482 9.907 2.906 1.00 91.25 92 PRO A CA 1
ATOM 656 C C . PRO A 1 92 ? -2.271 9.091 3.373 1.00 91.25 92 PRO A C 1
ATOM 658 O O . PRO A 1 92 ? -1.734 9.325 4.455 1.00 91.25 92 PRO A O 1
ATOM 661 N N . ARG A 1 93 ? -1.834 8.130 2.557 1.00 87.94 93 ARG A N 1
ATOM 662 C CA . ARG A 1 93 ? -0.600 7.381 2.815 1.00 87.94 93 ARG A CA 1
ATOM 663 C C . ARG A 1 93 ? 0.617 8.303 2.725 1.00 87.94 93 ARG A C 1
ATOM 665 O O . ARG A 1 93 ? 0.623 9.188 1.867 1.00 87.94 93 ARG A O 1
ATOM 672 N N . PRO A 1 94 ? 1.673 8.041 3.519 1.00 80.50 94 PRO A N 1
ATOM 673 C CA . PRO A 1 94 ? 2.928 8.788 3.424 1.00 80.50 94 PRO A CA 1
ATOM 674 C C . PRO A 1 94 ? 3.552 8.666 2.029 1.00 80.50 94 PRO A C 1
ATOM 676 O O . PRO A 1 94 ? 4.084 9.636 1.499 1.00 80.50 94 PRO A O 1
ATOM 679 N N . GLN A 1 95 ? 3.413 7.500 1.392 1.00 75.81 95 GLN A N 1
ATOM 680 C CA . GLN A 1 95 ? 3.832 7.285 0.015 1.00 75.81 95 GLN A CA 1
ATOM 681 C C . GLN A 1 95 ? 2.626 7.037 -0.889 1.00 75.81 95 GLN A C 1
ATOM 683 O O . GLN A 1 95 ? 1.889 6.061 -0.721 1.00 75.81 95 GLN A O 1
ATOM 688 N N . ARG A 1 96 ? 2.435 7.921 -1.874 1.00 70.75 96 ARG A N 1
ATOM 689 C CA . ARG A 1 96 ? 1.389 7.768 -2.889 1.00 70.75 96 ARG A CA 1
ATOM 690 C C . ARG A 1 96 ? 1.795 6.703 -3.898 1.00 70.75 96 ARG A C 1
ATOM 692 O O . ARG A 1 96 ? 2.896 6.724 -4.444 1.00 70.75 96 ARG A O 1
ATOM 699 N N . VAL A 1 97 ? 0.877 5.787 -4.169 1.00 69.00 97 VAL A N 1
ATOM 700 C CA . VAL A 1 97 ? 1.047 4.754 -5.179 1.00 69.00 97 VAL A CA 1
ATOM 701 C C . VAL A 1 97 ? 0.527 5.312 -6.500 1.00 69.00 97 VAL A C 1
ATOM 703 O O . VAL A 1 97 ? -0.678 5.347 -6.745 1.00 69.00 97 VAL A O 1
ATOM 706 N N . PHE A 1 98 ? 1.431 5.748 -7.374 1.00 70.06 98 PHE A N 1
ATOM 707 C CA . PHE A 1 98 ? 1.042 6.238 -8.695 1.00 70.06 98 PHE A CA 1
ATOM 708 C C . PHE A 1 98 ? 0.732 5.055 -9.636 1.00 70.06 98 PHE A C 1
ATOM 710 O O . PHE A 1 98 ? 1.554 4.139 -9.797 1.00 70.06 98 PHE A O 1
ATOM 717 N N . PRO A 1 99 ? -0.476 4.983 -10.227 1.00 71.56 99 PRO A N 1
ATOM 718 C CA . PRO A 1 99 ? -0.731 4.101 -11.353 1.00 71.56 99 PRO A CA 1
ATOM 719 C C . PRO A 1 99 ? 0.085 4.552 -12.571 1.00 71.56 99 PRO A C 1
ATOM 721 O O . PRO A 1 99 ? 0.200 5.751 -12.802 1.00 71.56 99 PRO A O 1
ATOM 724 N N . PRO A 1 100 ? 0.673 3.616 -13.333 1.00 79.31 100 PRO A N 1
ATOM 725 C CA . PRO A 1 100 ? 1.332 3.959 -14.583 1.00 79.31 100 PRO A CA 1
ATOM 726 C C . PRO A 1 100 ? 0.283 4.470 -15.576 1.00 79.31 100 PRO A C 1
ATOM 728 O O . PRO A 1 100 ? -0.677 3.759 -15.884 1.00 79.31 100 PRO A O 1
ATOM 731 N N . GLU A 1 101 ? 0.469 5.693 -16.063 1.00 80.88 101 GLU A N 1
ATOM 732 C CA . GLU A 1 101 ? -0.471 6.378 -16.958 1.00 80.88 101 GLU A CA 1
ATOM 733 C C . GLU A 1 101 ? -0.344 5.849 -18.388 1.00 80.88 101 GLU A C 1
ATOM 735 O O . GLU A 1 101 ? -1.321 5.775 -19.129 1.00 80.88 101 GLU A O 1
ATOM 740 N N . THR A 1 102 ? 0.861 5.417 -18.771 1.00 86.94 102 THR A N 1
ATOM 741 C CA . THR A 1 102 ? 1.152 4.941 -20.127 1.00 86.94 102 THR A CA 1
ATOM 742 C C . THR A 1 102 ? 1.698 3.515 -20.154 1.00 86.94 102 THR A C 1
ATOM 744 O O . THR A 1 102 ? 2.120 2.943 -19.146 1.00 86.94 102 THR A O 1
ATOM 747 N N . ALA A 1 103 ? 1.699 2.912 -21.348 1.00 85.94 103 ALA A N 1
ATOM 748 C CA . ALA A 1 103 ? 2.368 1.633 -21.581 1.00 85.94 103 ALA A CA 1
ATOM 749 C C . ALA A 1 103 ? 3.877 1.715 -21.294 1.00 85.94 103 ALA A C 1
ATOM 751 O O . ALA A 1 103 ? 4.441 0.773 -20.739 1.00 85.94 103 ALA A O 1
ATOM 752 N N . PHE A 1 104 ? 4.495 2.861 -21.597 1.00 87.88 104 PHE A N 1
ATOM 753 C CA . PHE A 1 104 ? 5.892 3.133 -21.277 1.00 87.88 104 PHE A CA 1
ATOM 754 C C . PHE A 1 104 ? 6.138 3.093 -19.764 1.00 87.88 104 PHE A C 1
ATOM 756 O O . PHE A 1 104 ? 7.026 2.376 -19.317 1.00 87.88 104 PHE A O 1
ATOM 763 N N . ASP A 1 105 ? 5.295 3.743 -18.955 1.00 87.00 105 ASP A N 1
ATOM 764 C CA . ASP A 1 105 ? 5.438 3.692 -17.490 1.00 87.00 105 ASP A CA 1
ATOM 765 C C . ASP A 1 105 ? 5.324 2.277 -16.948 1.00 87.00 105 ASP A C 1
ATOM 767 O O . ASP A 1 105 ? 6.075 1.892 -16.058 1.00 87.00 105 ASP A O 1
ATOM 771 N N . ARG A 1 106 ? 4.382 1.490 -17.487 1.00 87.19 106 ARG A N 1
ATOM 772 C CA . ARG A 1 106 ? 4.225 0.082 -17.103 1.00 87.19 106 ARG A CA 1
ATOM 773 C C . ARG A 1 106 ? 5.490 -0.707 -17.407 1.00 87.19 106 ARG A C 1
ATOM 775 O O . ARG A 1 106 ? 5.893 -1.534 -16.593 1.00 87.19 106 ARG A O 1
ATOM 782 N N . MET A 1 107 ? 6.098 -0.468 -18.565 1.00 87.19 107 MET A N 1
ATOM 783 C CA . MET A 1 107 ? 7.344 -1.114 -18.970 1.00 87.19 107 MET A CA 1
ATOM 784 C C . MET A 1 107 ? 8.499 -0.723 -18.044 1.00 87.19 107 MET A C 1
ATOM 786 O O . MET A 1 107 ? 9.163 -1.608 -17.512 1.00 87.19 107 MET A O 1
ATOM 790 N N . VAL A 1 108 ? 8.681 0.572 -17.777 1.00 86.88 108 VAL A N 1
ATOM 791 C CA . VAL A 1 108 ? 9.720 1.089 -16.871 1.00 86.88 108 VAL A CA 1
ATOM 792 C C . VAL A 1 108 ? 9.519 0.559 -15.451 1.00 86.88 108 VAL A C 1
ATOM 794 O O . VAL A 1 108 ? 10.460 0.065 -14.837 1.00 86.88 108 VAL A O 1
ATOM 797 N N . GLN A 1 109 ? 8.287 0.574 -14.939 1.00 84.19 109 GLN A N 1
ATOM 798 C CA . GLN A 1 109 ? 7.966 0.060 -13.609 1.00 84.19 109 GLN A CA 1
ATOM 799 C C . GLN A 1 109 ? 8.264 -1.442 -13.491 1.00 84.19 109 GLN A C 1
ATOM 801 O O . GLN A 1 109 ? 8.860 -1.866 -12.505 1.00 84.19 109 GLN A O 1
ATOM 806 N N . ARG A 1 110 ? 7.933 -2.240 -14.516 1.00 86.44 110 ARG A N 1
ATOM 807 C CA . ARG A 1 110 ? 8.302 -3.666 -14.575 1.00 86.44 110 ARG A CA 1
ATOM 808 C C . ARG A 1 110 ? 9.813 -3.870 -14.648 1.00 86.44 110 ARG A C 1
ATOM 810 O O . ARG A 1 110 ? 10.322 -4.801 -14.029 1.00 86.44 110 ARG A O 1
ATOM 817 N N . ALA A 1 111 ? 10.523 -3.032 -15.401 1.00 86.19 111 ALA A N 1
ATOM 818 C CA . ALA A 1 111 ? 11.977 -3.087 -15.497 1.00 86.19 111 ALA A CA 1
ATOM 819 C C . ALA A 1 111 ? 12.630 -2.780 -14.141 1.00 86.19 111 ALA A C 1
ATOM 821 O O . ALA A 1 111 ? 13.502 -3.528 -13.713 1.00 86.19 111 ALA A O 1
ATOM 822 N N . ILE A 1 112 ? 12.144 -1.767 -13.415 1.00 85.12 112 ILE A N 1
ATOM 823 C CA . ILE A 1 112 ? 12.574 -1.447 -12.044 1.00 85.12 112 ILE A CA 1
ATOM 824 C C . ILE A 1 112 ? 12.310 -2.626 -11.101 1.00 85.12 112 ILE A C 1
ATOM 826 O O . ILE A 1 112 ? 13.217 -3.065 -10.401 1.00 85.12 112 ILE A O 1
ATOM 830 N N . GLU A 1 113 ? 11.095 -3.182 -11.109 1.00 81.31 113 GLU A N 1
ATOM 831 C CA . GLU A 1 113 ? 10.721 -4.306 -10.235 1.00 81.31 113 GLU A CA 1
ATOM 832 C C . GLU A 1 113 ? 11.554 -5.568 -10.481 1.00 81.31 113 GLU A C 1
ATOM 834 O O . GLU A 1 113 ? 11.770 -6.348 -9.558 1.00 81.31 113 GLU A O 1
ATOM 839 N N . ARG A 1 114 ? 12.042 -5.758 -11.711 1.00 83.06 114 ARG A N 1
ATOM 840 C CA . ARG A 1 114 ? 12.893 -6.889 -12.105 1.00 83.06 114 ARG A CA 1
ATOM 841 C C . ARG A 1 114 ? 14.394 -6.585 -12.049 1.00 83.06 114 ARG A C 1
ATOM 843 O O . ARG A 1 114 ? 15.177 -7.472 -12.369 1.00 83.06 114 ARG A O 1
ATOM 850 N N . GLY A 1 115 ? 14.799 -5.361 -11.702 1.00 83.00 115 GLY A N 1
ATOM 851 C CA . GLY A 1 115 ? 16.206 -4.938 -11.733 1.00 83.00 115 GLY A CA 1
ATOM 852 C C . GLY A 1 115 ? 16.811 -4.833 -13.142 1.00 83.00 115 GLY A C 1
ATOM 853 O O . GLY A 1 115 ? 18.026 -4.859 -13.281 1.00 83.00 115 GLY A O 1
ATOM 854 N N . LYS A 1 116 ? 15.980 -4.709 -14.184 1.00 84.31 116 LYS A N 1
ATOM 855 C CA . LYS A 1 116 ? 16.365 -4.642 -15.609 1.00 84.31 116 LYS A CA 1
ATOM 856 C C . LYS A 1 116 ? 16.267 -3.237 -16.206 1.00 84.31 116 LYS A C 1
ATOM 858 O O . LYS A 1 116 ? 16.091 -3.069 -17.410 1.00 84.31 116 LYS A O 1
ATOM 863 N N . LEU A 1 117 ? 16.297 -2.204 -15.364 1.00 85.31 117 LEU A N 1
ATOM 864 C CA . LEU A 1 117 ? 16.194 -0.830 -15.856 1.00 85.31 117 LEU A CA 1
ATOM 865 C C . LEU A 1 117 ? 17.404 -0.444 -16.718 1.00 85.31 117 LEU A C 1
ATOM 867 O O . LEU A 1 117 ? 17.228 0.237 -17.721 1.00 85.31 117 LEU A O 1
ATOM 871 N N . ALA A 1 118 ? 18.605 -0.898 -16.348 1.00 81.94 118 ALA A N 1
ATOM 872 C CA . ALA A 1 118 ? 19.808 -0.659 -17.138 1.00 81.94 118 ALA A CA 1
ATOM 873 C C . ALA A 1 118 ? 19.683 -1.267 -18.543 1.00 81.94 118 ALA A C 1
ATOM 875 O O . ALA A 1 118 ? 19.890 -0.547 -19.512 1.00 81.94 118 ALA A O 1
ATOM 876 N N . ASP A 1 119 ? 19.240 -2.524 -18.658 1.00 83.38 119 ASP A N 1
ATOM 877 C CA . ASP A 1 119 ? 18.994 -3.180 -19.952 1.00 83.38 119 ASP A CA 1
ATOM 878 C C . ASP A 1 119 ? 18.042 -2.341 -20.822 1.00 83.38 119 ASP A C 1
ATOM 880 O O . ASP A 1 119 ? 18.345 -2.027 -21.969 1.00 83.38 119 ASP A O 1
ATOM 884 N N . LEU A 1 120 ? 16.933 -1.873 -20.233 1.00 83.56 120 LEU A N 1
ATOM 885 C CA . LEU A 1 120 ? 15.938 -1.056 -20.932 1.00 83.56 120 LEU A CA 1
ATOM 886 C C . LEU A 1 120 ? 16.507 0.272 -21.464 1.00 83.56 120 LEU A C 1
ATOM 888 O O . LEU A 1 120 ? 16.077 0.752 -22.511 1.00 83.56 120 LEU A O 1
ATOM 892 N N . ILE A 1 121 ? 17.435 0.889 -20.730 1.00 83.50 121 ILE A N 1
ATOM 893 C CA . ILE A 1 121 ? 18.070 2.156 -21.116 1.00 83.50 121 ILE A CA 1
ATOM 894 C C . ILE A 1 121 ? 19.168 1.921 -22.166 1.00 83.50 121 ILE A C 1
ATOM 896 O O . ILE A 1 121 ? 19.350 2.756 -23.051 1.00 83.50 121 ILE A O 1
ATOM 900 N N . LEU A 1 122 ? 19.893 0.802 -22.076 1.00 79.06 122 LEU A N 1
ATOM 901 C CA . LEU A 1 122 ? 21.129 0.560 -22.826 1.00 79.06 122 LEU A CA 1
ATOM 902 C C . LEU A 1 122 ? 20.958 -0.263 -24.104 1.00 79.06 122 LEU A C 1
ATOM 904 O O . LEU A 1 122 ? 21.824 -0.190 -24.967 1.00 79.06 122 LEU A O 1
ATOM 908 N N . GLU A 1 123 ? 19.864 -1.011 -24.270 1.00 78.38 123 GLU A N 1
ATOM 909 C CA . GLU A 1 123 ? 19.633 -1.802 -25.488 1.00 78.38 123 GLU A CA 1
ATOM 910 C C . GLU A 1 123 ? 19.511 -0.936 -26.755 1.00 78.38 123 GLU A C 1
ATOM 912 O O . GLU A 1 123 ? 19.896 -1.375 -27.835 1.00 78.38 123 GLU A O 1
ATOM 917 N N . ASN A 1 124 ? 18.959 0.280 -26.655 1.00 74.31 124 ASN A N 1
ATOM 918 C CA . ASN A 1 124 ? 18.753 1.175 -27.803 1.00 74.31 124 ASN A CA 1
ATOM 919 C C . ASN A 1 124 ? 18.871 2.664 -27.401 1.00 74.31 124 ASN A C 1
ATOM 921 O O . ASN A 1 124 ? 17.862 3.382 -27.427 1.00 74.31 124 ASN A O 1
ATOM 925 N N . PRO A 1 125 ? 20.071 3.163 -27.047 1.00 74.44 125 PRO A N 1
ATOM 926 C CA . PRO A 1 125 ? 20.246 4.531 -26.554 1.00 74.44 125 PRO A CA 1
ATOM 927 C C . PRO A 1 125 ? 19.821 5.593 -27.581 1.00 74.44 125 PRO A C 1
ATOM 929 O O . PRO A 1 125 ? 19.230 6.601 -27.207 1.00 74.44 125 PRO A O 1
ATOM 932 N N . GLU A 1 126 ? 20.015 5.343 -28.880 1.00 75.50 126 GLU A N 1
ATOM 933 C CA . GLU A 1 126 ? 19.646 6.281 -29.954 1.00 75.50 126 GLU A CA 1
ATOM 934 C C . GLU A 1 126 ? 18.133 6.519 -30.076 1.00 75.50 126 GLU A C 1
ATOM 936 O O . GLU A 1 126 ? 17.691 7.574 -30.528 1.00 75.50 126 GLU A O 1
ATOM 941 N N . LYS A 1 127 ? 17.313 5.551 -29.650 1.00 74.62 127 LYS A N 1
ATOM 942 C CA . LYS A 1 127 ? 15.845 5.664 -29.674 1.00 74.62 127 LYS A CA 1
ATOM 943 C C . LYS A 1 127 ? 15.290 6.289 -28.393 1.00 74.62 127 LYS A C 1
ATOM 945 O O . LYS A 1 127 ? 14.099 6.610 -28.327 1.00 74.62 127 LYS A O 1
ATOM 950 N N . LEU A 1 128 ? 16.124 6.470 -27.368 1.00 81.19 128 LEU A N 1
ATOM 951 C CA . LEU A 1 128 ? 15.714 7.008 -26.080 1.00 81.19 128 LEU A CA 1
ATOM 952 C C . LEU A 1 128 ? 15.793 8.539 -26.093 1.00 81.19 128 LEU A C 1
ATOM 954 O O . LEU A 1 128 ? 16.810 9.146 -25.773 1.00 81.19 128 LEU A O 1
ATOM 958 N N . SER A 1 129 ? 14.684 9.188 -26.451 1.00 85.56 129 SER A N 1
ATOM 959 C CA . SER A 1 129 ? 14.606 10.656 -26.415 1.00 85.56 129 SER A CA 1
ATOM 960 C C . SER A 1 129 ? 14.818 11.227 -25.003 1.00 85.56 129 SER A C 1
ATOM 962 O O . SER A 1 129 ? 14.472 10.595 -24.000 1.00 85.56 129 SER A O 1
ATOM 964 N N . TYR A 1 130 ? 15.263 12.487 -24.915 1.00 83.62 130 TYR A N 1
ATOM 965 C CA . TYR A 1 130 ? 15.396 13.207 -23.637 1.00 83.62 130 TYR A CA 1
ATOM 966 C C . TYR A 1 130 ? 14.088 13.219 -22.821 1.00 83.62 130 TYR A C 1
ATOM 968 O O . TYR A 1 130 ? 14.110 13.171 -21.593 1.00 83.62 130 TYR A O 1
ATOM 976 N N . ARG A 1 131 ? 12.931 13.225 -23.502 1.00 83.50 131 ARG A N 1
ATOM 977 C CA . ARG A 1 131 ? 11.600 13.148 -22.878 1.00 83.50 131 ARG A CA 1
ATOM 978 C C . ARG A 1 131 ? 11.347 11.783 -22.245 1.00 83.50 131 ARG A C 1
ATOM 980 O O . ARG A 1 131 ? 10.777 11.713 -21.160 1.00 83.50 131 ARG A O 1
ATOM 987 N N . ALA A 1 132 ? 11.771 10.706 -22.909 1.00 85.44 132 ALA A N 1
ATOM 988 C CA . ALA A 1 132 ? 11.676 9.352 -22.370 1.00 85.44 132 ALA A CA 1
ATOM 989 C C . ALA A 1 132 ? 12.563 9.201 -21.127 1.00 85.44 132 ALA A C 1
ATOM 991 O O . ALA A 1 132 ? 12.109 8.668 -20.116 1.00 85.44 132 ALA A O 1
ATOM 992 N N . PHE A 1 133 ? 13.778 9.753 -21.164 1.00 85.31 133 PHE A N 1
ATOM 993 C CA . PHE A 1 133 ? 14.684 9.760 -20.017 1.00 85.31 133 PHE A CA 1
ATOM 994 C C . PHE A 1 133 ? 14.137 10.577 -18.835 1.00 85.31 133 PHE A C 1
ATOM 996 O O . PHE A 1 133 ? 14.062 10.065 -17.720 1.00 85.31 133 PHE A O 1
ATOM 1003 N N . ALA A 1 134 ? 13.651 11.801 -19.079 1.00 85.69 134 ALA A N 1
ATOM 1004 C CA . ALA A 1 134 ? 13.007 12.626 -18.052 1.00 85.69 134 ALA A CA 1
ATOM 1005 C C . ALA A 1 134 ? 11.823 11.900 -17.392 1.00 85.69 134 ALA A C 1
ATOM 1007 O O . ALA A 1 134 ? 11.654 11.936 -16.175 1.00 85.69 134 ALA A O 1
ATOM 1008 N N . ARG A 1 135 ? 11.037 11.166 -18.186 1.00 86.25 135 ARG A N 1
ATOM 1009 C CA . ARG A 1 135 ? 9.915 10.369 -17.689 1.00 86.25 135 ARG A CA 1
ATOM 1010 C C . ARG A 1 135 ? 10.368 9.179 -16.838 1.00 86.25 135 ARG A C 1
ATOM 1012 O O . ARG A 1 135 ? 9.743 8.912 -15.815 1.00 86.25 135 ARG A O 1
ATOM 1019 N N . ILE A 1 136 ? 11.454 8.495 -17.210 1.00 87.38 136 ILE A N 1
ATOM 1020 C CA . ILE A 1 136 ? 12.066 7.436 -16.386 1.00 87.38 136 ILE A CA 1
ATOM 1021 C C . ILE A 1 136 ? 12.512 8.003 -15.034 1.00 87.38 136 ILE A C 1
ATOM 1023 O O . ILE A 1 136 ? 12.193 7.414 -14.003 1.00 87.38 136 ILE A O 1
ATOM 1027 N N . LEU A 1 137 ? 13.182 9.161 -15.022 1.00 84.88 137 LEU A N 1
ATOM 1028 C CA . LEU A 1 137 ? 13.599 9.831 -13.785 1.00 84.88 137 LEU A CA 1
ATOM 1029 C C . LEU A 1 137 ? 12.401 10.189 -12.898 1.00 84.88 137 LEU A C 1
ATOM 1031 O O . LEU A 1 137 ? 12.396 9.853 -11.717 1.00 84.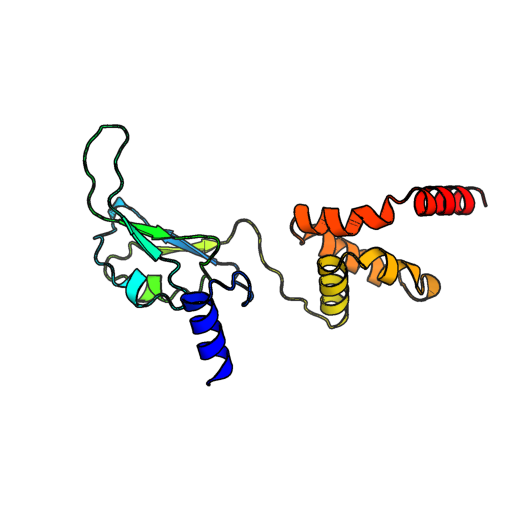88 137 LEU A O 1
ATOM 1035 N N . SER A 1 138 ? 11.336 10.757 -13.471 1.00 83.25 138 SER A N 1
ATOM 1036 C CA . SER A 1 138 ? 10.106 11.046 -12.721 1.00 83.25 138 SER A CA 1
ATOM 1037 C C . SER A 1 138 ? 9.458 9.794 -12.117 1.00 83.25 138 SER A C 1
ATOM 1039 O O . SER A 1 138 ? 8.808 9.873 -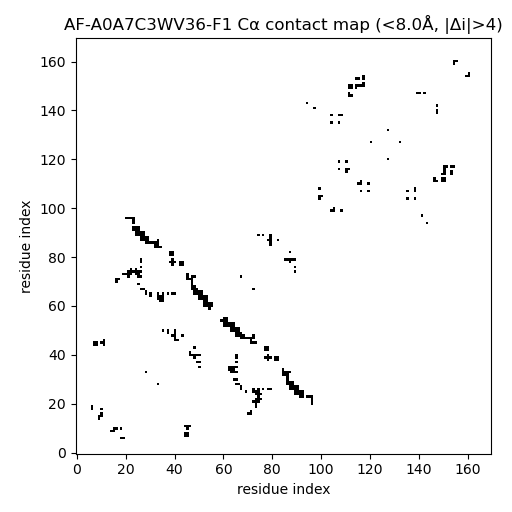11.075 1.00 83.25 138 SER A O 1
ATOM 1041 N N . ILE A 1 139 ? 9.587 8.631 -12.766 1.00 83.88 139 ILE A N 1
ATOM 1042 C CA . ILE A 1 139 ? 9.107 7.355 -12.217 1.00 83.88 139 ILE A CA 1
ATOM 1043 C C . ILE A 1 139 ? 10.020 6.900 -11.077 1.00 83.88 139 ILE A C 1
ATOM 1045 O O . ILE A 1 139 ? 9.511 6.491 -10.035 1.00 83.88 139 ILE A O 1
ATOM 1049 N N . LEU A 1 140 ? 11.340 7.003 -11.247 1.00 81.75 140 LEU A N 1
ATOM 1050 C CA . LEU A 1 140 ? 12.320 6.646 -10.222 1.00 81.75 140 LEU A CA 1
ATOM 1051 C C . LEU A 1 140 ? 12.128 7.455 -8.934 1.00 81.75 140 LEU A C 1
ATOM 1053 O O . LEU A 1 140 ? 12.063 6.863 -7.860 1.00 81.75 140 LEU A O 1
ATOM 1057 N N . GLU A 1 141 ? 11.933 8.769 -9.033 1.00 80.62 141 GLU A N 1
ATOM 1058 C CA . GLU A 1 141 ? 11.652 9.642 -7.880 1.00 80.62 141 GLU A CA 1
ATOM 1059 C C . GLU A 1 141 ? 10.380 9.237 -7.125 1.00 80.62 141 GLU A C 1
ATOM 1061 O O . GLU A 1 141 ? 10.302 9.339 -5.903 1.00 80.62 141 GLU A O 1
ATOM 1066 N N . LYS A 1 142 ? 9.370 8.748 -7.852 1.00 75.75 142 LYS A N 1
ATOM 1067 C CA . LYS A 1 142 ? 8.095 8.302 -7.273 1.00 75.75 142 LYS A CA 1
ATOM 1068 C C . LYS A 1 142 ? 8.160 6.878 -6.715 1.00 75.75 142 LYS A C 1
ATOM 1070 O O . LYS A 1 142 ? 7.263 6.472 -5.969 1.00 75.75 142 LYS A O 1
ATOM 1075 N N . THR A 1 143 ? 9.180 6.093 -7.068 1.00 75.38 143 THR A N 1
ATOM 1076 C CA . THR A 1 143 ? 9.363 4.738 -6.535 1.00 75.38 143 THR A CA 1
ATOM 1077 C C . THR A 1 143 ? 9.974 4.742 -5.135 1.00 75.38 143 THR A C 1
ATOM 1079 O O . THR A 1 143 ? 10.753 5.610 -4.767 1.00 75.38 143 THR A O 1
ATOM 1082 N N . THR A 1 144 ? 9.618 3.740 -4.325 1.00 70.56 144 THR A N 1
ATOM 1083 C CA . THR A 1 144 ? 10.210 3.515 -2.991 1.00 70.56 144 THR A CA 1
ATOM 1084 C C . THR A 1 144 ? 11.739 3.468 -3.066 1.00 70.56 144 THR A C 1
ATOM 1086 O O . THR A 1 144 ? 12.246 2.746 -3.929 1.00 70.56 144 THR A O 1
ATOM 1089 N N . PRO A 1 145 ? 12.471 4.085 -2.117 1.00 63.28 145 PRO A N 1
ATOM 1090 C CA . PRO A 1 145 ? 13.935 4.143 -2.141 1.00 63.28 145 PRO A CA 1
ATOM 1091 C C . PRO A 1 145 ? 14.594 2.757 -2.219 1.00 63.28 145 PRO A C 1
ATOM 1093 O O . PRO A 1 145 ? 15.553 2.577 -2.962 1.00 63.28 145 PRO A O 1
ATOM 1096 N N . GLY A 1 146 ? 14.026 1.735 -1.565 1.00 64.25 146 GLY A N 1
ATOM 1097 C CA . GLY A 1 146 ? 14.521 0.356 -1.680 1.00 64.25 146 GLY A CA 1
ATOM 1098 C C . GLY A 1 146 ? 14.394 -0.246 -3.089 1.00 64.25 146 GLY A C 1
ATOM 1099 O O . GLY A 1 146 ? 15.290 -0.956 -3.537 1.00 64.25 146 GLY A O 1
ATOM 1100 N N . LYS A 1 147 ? 13.319 0.070 -3.827 1.00 66.62 147 LYS A N 1
ATOM 1101 C CA . LYS A 1 147 ? 13.136 -0.376 -5.223 1.00 66.62 147 LYS A CA 1
ATOM 1102 C C . LYS A 1 147 ? 13.980 0.449 -6.199 1.00 66.62 147 LYS A C 1
ATOM 1104 O O . LYS A 1 147 ? 14.508 -0.108 -7.155 1.00 66.62 147 LYS A O 1
ATOM 1109 N N . ALA A 1 148 ? 14.145 1.746 -5.938 1.00 64.56 148 ALA A N 1
ATOM 1110 C CA . ALA A 1 148 ? 15.030 2.610 -6.715 1.00 64.56 148 ALA A CA 1
ATOM 1111 C C . ALA A 1 148 ? 16.499 2.158 -6.602 1.00 64.56 148 ALA A C 1
ATOM 1113 O O . ALA A 1 148 ? 17.204 2.100 -7.605 1.00 64.56 148 ALA A O 1
ATOM 1114 N N . LEU A 1 149 ? 16.944 1.730 -5.414 1.00 64.06 149 LEU A N 1
ATOM 1115 C CA . LEU A 1 149 ? 18.296 1.203 -5.200 1.00 64.06 149 LEU A CA 1
ATOM 1116 C C . LEU A 1 149 ? 18.572 -0.070 -6.022 1.00 64.06 149 LEU A C 1
ATOM 1118 O O . LEU A 1 149 ? 19.642 -0.203 -6.615 1.00 64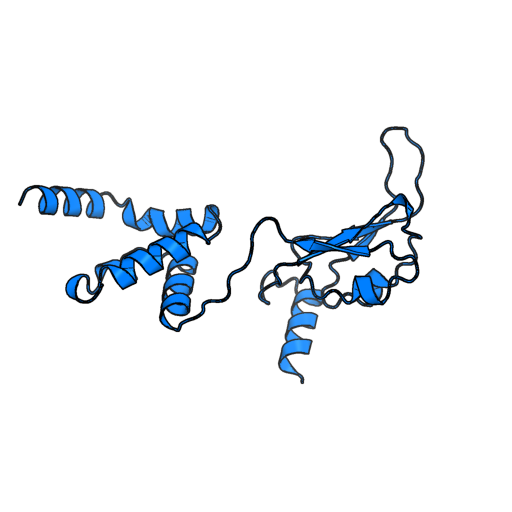.06 149 LEU A O 1
ATOM 1122 N N . LEU A 1 150 ? 17.592 -0.980 -6.116 1.00 63.69 150 LEU A N 1
ATOM 1123 C CA . LEU A 1 150 ? 17.679 -2.174 -6.973 1.00 63.69 150 LEU A CA 1
ATOM 1124 C C . LEU A 1 150 ? 17.811 -1.820 -8.460 1.00 63.69 150 LEU A C 1
ATOM 1126 O O . LEU A 1 150 ? 18.457 -2.555 -9.201 1.00 63.69 150 LEU A O 1
ATOM 1130 N N . ALA A 1 151 ? 17.239 -0.693 -8.889 1.00 64.06 151 ALA A N 1
ATOM 1131 C CA . ALA A 1 151 ? 17.367 -0.199 -10.257 1.00 64.06 151 ALA A CA 1
ATOM 1132 C C . ALA A 1 151 ? 18.717 0.490 -10.532 1.00 64.06 151 ALA A C 1
ATOM 1134 O O . ALA A 1 151 ? 19.177 0.479 -11.671 1.00 64.06 151 ALA A O 1
ATOM 1135 N N . ILE A 1 152 ? 19.363 1.060 -9.507 1.00 64.38 152 ILE A N 1
ATOM 1136 C CA . ILE A 1 152 ? 20.658 1.757 -9.617 1.00 64.38 152 ILE A CA 1
ATOM 1137 C C . ILE A 1 152 ? 21.842 0.780 -9.545 1.00 64.38 152 ILE A C 1
ATOM 1139 O O . ILE A 1 152 ? 22.859 1.004 -10.197 1.00 64.38 152 ILE A O 1
ATOM 1143 N N . LYS A 1 153 ? 21.721 -0.330 -8.803 1.00 67.56 153 LYS A N 1
ATOM 1144 C CA . LYS A 1 153 ? 22.805 -1.317 -8.630 1.00 67.56 153 LYS A CA 1
ATOM 1145 C C . LYS A 1 153 ? 23.436 -1.806 -9.955 1.00 67.56 153 LYS A C 1
ATOM 1147 O O . LYS A 1 153 ? 24.662 -1.873 -10.011 1.00 67.56 153 LYS A O 1
ATOM 1152 N N . PRO A 1 154 ? 22.679 -2.094 -11.034 1.00 65.19 154 PRO A N 1
ATOM 1153 C CA . PRO A 1 154 ? 23.258 -2.488 -12.324 1.00 65.19 154 PRO A CA 1
ATOM 1154 C C . PRO A 1 154 ? 24.005 -1.348 -13.040 1.00 65.19 154 PRO A C 1
ATOM 1156 O O . PRO A 1 154 ? 25.022 -1.590 -13.691 1.00 65.19 154 PRO A O 1
ATOM 1159 N N . LEU A 1 155 ? 23.551 -0.098 -12.870 1.00 63.12 155 LEU A N 1
ATOM 1160 C CA . LEU A 1 155 ? 24.213 1.099 -13.409 1.00 63.12 155 LEU A CA 1
ATOM 1161 C C . LEU A 1 155 ? 25.542 1.404 -12.696 1.00 63.12 155 LEU A C 1
ATOM 1163 O O . LEU A 1 155 ? 26.375 2.127 -13.224 1.00 63.12 155 LEU A O 1
ATOM 1167 N N . GLN A 1 156 ? 25.765 0.853 -11.502 1.00 59.00 156 GLN A N 1
ATOM 1168 C CA . GLN A 1 156 ? 27.015 1.005 -10.752 1.00 59.00 156 GLN A CA 1
ATOM 1169 C C . GLN A 1 156 ? 28.052 -0.086 -11.060 1.00 59.00 156 GLN A C 1
ATOM 1171 O O . GLN A 1 156 ? 29.090 -0.137 -10.400 1.00 59.00 156 GLN A O 1
ATOM 1176 N N . SER A 1 157 ? 27.804 -0.970 -12.034 1.00 67.88 157 SER A N 1
ATOM 1177 C CA . SER A 1 157 ? 28.796 -1.983 -12.401 1.00 67.88 157 SER A CA 1
ATOM 1178 C C . SER A 1 157 ? 30.106 -1.327 -12.863 1.00 67.88 157 SER A C 1
ATOM 1180 O O . SER A 1 157 ? 30.106 -0.313 -13.563 1.00 67.88 157 SER A O 1
ATOM 1182 N N . ILE A 1 158 ? 31.237 -1.926 -12.473 1.00 59.97 158 ILE A N 1
ATOM 1183 C CA . ILE A 1 158 ? 32.590 -1.461 -12.835 1.00 59.97 158 ILE A CA 1
ATOM 1184 C C . ILE A 1 158 ? 32.714 -1.304 -14.358 1.00 59.97 158 ILE A C 1
ATOM 1186 O O . ILE A 1 158 ? 33.309 -0.344 -14.840 1.00 59.97 158 ILE A O 1
ATOM 1190 N N . PHE A 1 159 ? 32.075 -2.205 -15.105 1.00 64.06 159 PHE A N 1
ATOM 1191 C CA . PHE A 1 159 ? 31.985 -2.162 -16.559 1.00 64.06 159 PHE A CA 1
ATOM 1192 C C . PHE A 1 159 ? 31.315 -0.879 -17.072 1.00 64.06 159 PHE A C 1
ATOM 1194 O O . PHE A 1 159 ? 31.856 -0.212 -17.949 1.00 64.06 159 PHE A O 1
ATOM 1201 N N . PHE A 1 160 ? 30.174 -0.488 -16.498 1.00 64.81 160 PHE A N 1
ATOM 1202 C CA . PHE A 1 160 ? 29.452 0.712 -16.917 1.00 64.81 160 PHE A CA 1
ATOM 1203 C C . PHE A 1 160 ? 30.207 1.999 -16.567 1.00 64.81 160 PHE A C 1
ATOM 1205 O O . PHE A 1 160 ? 30.284 2.916 -17.382 1.00 64.81 160 PHE A O 1
ATOM 1212 N N . GLN A 1 161 ? 30.843 2.049 -15.392 1.00 66.62 161 GLN A N 1
ATOM 1213 C CA . GLN A 1 161 ? 31.707 3.175 -15.027 1.00 66.62 161 GLN A CA 1
ATOM 1214 C C . GLN A 1 161 ? 32.907 3.305 -15.969 1.00 66.62 161 GLN A C 1
ATOM 1216 O O . GLN A 1 161 ? 33.266 4.416 -16.353 1.00 66.62 161 GLN A O 1
ATOM 1221 N N . GLN A 1 162 ? 33.513 2.184 -16.369 1.00 63.59 162 GLN A N 1
ATOM 1222 C CA . GLN A 1 162 ? 34.593 2.184 -17.353 1.00 63.59 162 GLN A CA 1
ATOM 1223 C C . GLN A 1 162 ? 34.100 2.615 -18.739 1.00 63.59 162 GLN A C 1
ATOM 1225 O O . GLN A 1 162 ? 34.743 3.456 -19.361 1.00 63.59 162 GLN A O 1
ATOM 1230 N N . ALA A 1 163 ? 32.941 2.129 -19.187 1.00 68.12 163 ALA A N 1
ATOM 1231 C CA . ALA A 1 163 ? 32.341 2.514 -20.463 1.00 68.12 163 ALA A CA 1
ATOM 1232 C C . ALA A 1 163 ? 32.010 4.017 -20.527 1.00 68.12 163 ALA A C 1
ATOM 1234 O O . ALA A 1 163 ? 32.356 4.676 -21.505 1.00 68.12 163 ALA A O 1
ATOM 1235 N N . ILE A 1 164 ? 31.431 4.592 -19.464 1.00 67.19 164 ILE A N 1
ATOM 1236 C CA . ILE A 1 164 ? 31.193 6.043 -19.367 1.00 67.19 164 ILE A CA 1
ATOM 1237 C C . ILE A 1 164 ? 32.512 6.816 -19.421 1.00 67.19 164 ILE A C 1
ATOM 1239 O O . ILE A 1 164 ? 32.608 7.805 -20.137 1.00 67.19 164 ILE A O 1
ATOM 1243 N N . LYS A 1 165 ? 33.537 6.366 -18.690 1.00 68.50 165 LYS A N 1
ATOM 1244 C CA . LYS A 1 165 ? 34.846 7.038 -18.624 1.00 68.50 165 LYS A CA 1
ATOM 1245 C C . LYS A 1 165 ? 35.585 7.032 -19.966 1.00 68.50 165 LYS A C 1
ATOM 1247 O O . LYS A 1 165 ? 36.413 7.908 -20.207 1.00 68.50 165 LYS A O 1
ATOM 1252 N N . ILE A 1 166 ? 35.306 6.037 -20.809 1.00 71.56 166 ILE A N 1
ATOM 1253 C CA . ILE A 1 166 ? 35.793 5.950 -22.189 1.00 71.56 166 ILE A CA 1
ATOM 1254 C C . ILE A 1 166 ? 35.001 6.914 -23.081 1.00 71.56 166 ILE A C 1
ATOM 1256 O O . ILE A 1 166 ? 35.611 7.715 -23.778 1.00 71.56 166 ILE A O 1
ATOM 1260 N N . LEU A 1 167 ? 33.666 6.907 -22.996 1.00 64.06 167 LEU A N 1
ATOM 1261 C CA . LEU A 1 167 ? 32.791 7.787 -23.782 1.00 64.06 167 LEU A CA 1
ATOM 1262 C C . LEU A 1 167 ? 32.951 9.279 -23.442 1.00 64.06 167 LEU A C 1
ATOM 1264 O O . LEU A 1 167 ? 32.793 10.114 -24.320 1.00 64.06 167 LEU A O 1
ATOM 1268 N N . SER A 1 168 ? 33.293 9.625 -22.196 1.00 61.09 168 SER A N 1
ATOM 1269 C CA . SER A 1 168 ? 33.530 11.009 -21.752 1.00 61.09 168 SER A CA 1
ATOM 1270 C C . SER A 1 168 ? 34.931 11.542 -22.080 1.00 61.09 168 SER A C 1
ATOM 1272 O O . SER A 1 168 ? 35.263 12.658 -21.688 1.00 61.09 168 SER A O 1
ATOM 1274 N N . LYS A 1 169 ? 35.798 10.705 -22.663 1.00 55.56 169 LYS A N 1
ATOM 1275 C CA . LYS A 1 169 ? 37.169 11.056 -23.074 1.00 55.56 169 LYS A CA 1
ATOM 1276 C C . LYS A 1 169 ? 37.308 11.278 -24.585 1.00 55.56 169 LYS A C 1
ATOM 1278 O O . LYS A 1 169 ? 38.375 11.707 -25.019 1.00 55.56 169 LYS A O 1
ATOM 1283 N N . THR A 1 170 ? 36.262 10.967 -25.339 1.00 44.78 170 THR A N 1
ATOM 1284 C CA . THR A 1 170 ? 36.017 11.387 -26.727 1.00 44.78 170 THR A CA 1
ATOM 1285 C C . THR A 1 170 ? 35.254 12.697 -26.742 1.00 44.78 170 THR A C 1
ATOM 1287 O O . THR A 1 170 ? 35.578 13.534 -27.608 1.00 44.78 170 THR A O 1
#

Nearest PDB structures (foldseek):
  5t61-assembly2_p  TM=7.566E-01  e=1.265E-02  Methanothermobacter wolfeii
  8c2s-assembly1_I  TM=4.750E-01  e=1.571E-04  Mus musculus
  5gpn-assembly1_b  TM=4.801E-01  e=6.521E-04  Sus scrofa
  6yj4-assembly1_I  TM=6.189E-01  e=9.981E-03  Yarrowia lipolytica
  7zeb-assembly1_9  TM=4.610E-01  e=1.252E-03  Ovis aries

Solvent-accessible surface area (backbone atoms only — not comparable to full-atom values): 9901 Å² total; per-residue (Å²): 125,66,70,69,56,51,52,37,46,40,30,52,75,66,65,47,74,77,80,59,90,51,51,48,33,33,81,44,67,42,68,90,51,35,80,42,80,53,63,45,32,76,68,38,70,43,62,25,40,47,75,43,62,54,74,46,96,83,74,50,81,47,74,39,26,69,45,72,42,76,85,55,48,48,37,82,55,64,44,39,77,69,35,86,67,64,23,42,48,78,40,75,41,96,69,63,65,78,76,62,89,44,74,64,45,47,50,53,51,51,22,30,77,69,48,38,36,48,57,70,55,63,78,50,53,92,77,56,46,74,67,57,51,53,50,51,50,58,48,47,74,63,40,57,68,75,51,40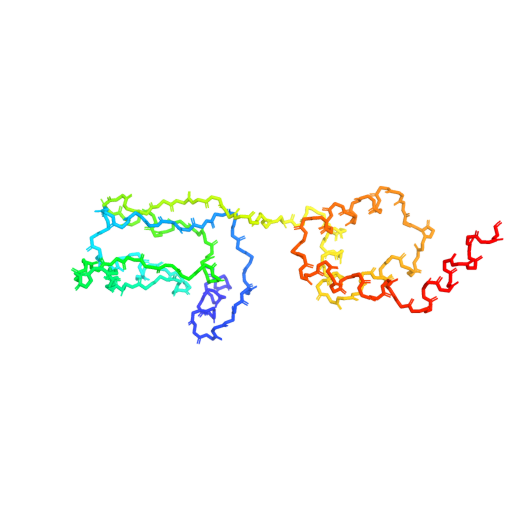,48,47,29,45,56,64,60,65,34,71,66,49,53,51,52,50,59,52,63,73,72,108

pLDDT: mean 81.12, std 11.75, range [44.78, 95.94]

Radius of gyration: 22.41 Å; Cα contacts (8 Å, |Δi|>4): 216; chains: 1; bounding box: 59×31×64 Å

Foldseek 3Di:
DPPVLVQLVCCQPVVPFPSDQAAQKDKDFQLVLFQLPCPLQVPRSNSQKDWDFDQDPVRDTDHIGIDGDRRRTRQPCPSCVPPPSNRMDIDGDPAGDDDQPDPLLVVLVVCLQVLNNVVVCPVCVVPCDPVNVVVSVVSLVSDDPVSNVSNCVVCPDPVNVVVVVVVVVD